Protein AF-A0A498H3L9-F1 (afdb_monomer)

pLDDT: mean 81.14, std 17.48, range [42.59, 98.0]

Structure (mmCIF, N/CA/C/O backbone):
data_AF-A0A498H3L9-F1
#
_entry.id   AF-A0A498H3L9-F1
#
loop_
_atom_site.group_PDB
_atom_site.id
_atom_site.type_symbol
_atom_site.label_atom_id
_atom_site.label_alt_id
_atom_site.label_comp_id
_atom_site.label_asym_id
_atom_site.label_entity_id
_atom_site.label_seq_id
_atom_site.pdbx_PDB_ins_code
_atom_site.Cartn_x
_atom_site.Cartn_y
_atom_site.Cartn_z
_atom_site.occupancy
_atom_site.B_iso_or_equiv
_atom_site.auth_seq_id
_atom_site.auth_comp_id
_atom_site.auth_asym_id
_atom_site.auth_atom_id
_atom_site.pdbx_PDB_model_num
ATOM 1 N N . MET A 1 1 ? -7.334 -0.992 27.561 1.00 59.88 1 MET A N 1
ATOM 2 C CA . MET A 1 1 ? -6.006 -1.412 27.054 1.00 59.88 1 MET A CA 1
ATOM 3 C C . MET A 1 1 ? -6.091 -2.303 25.811 1.00 59.88 1 MET A C 1
ATOM 5 O O . MET A 1 1 ? -5.546 -1.913 24.792 1.00 59.88 1 MET A O 1
ATOM 9 N N . ARG A 1 2 ? -6.851 -3.412 25.810 1.00 79.75 2 ARG A N 1
ATOM 10 C CA . ARG A 1 2 ? -6.943 -4.348 24.660 1.00 79.75 2 ARG A CA 1
ATOM 11 C C . ARG A 1 2 ? -7.312 -3.719 23.302 1.00 79.75 2 ARG A C 1
ATOM 13 O O . ARG A 1 2 ? -6.757 -4.113 22.289 1.00 79.75 2 ARG A O 1
ATOM 20 N N . LYS A 1 3 ? -8.207 -2.722 23.272 1.00 80.12 3 LYS A N 1
ATOM 21 C CA . LYS A 1 3 ? -8.586 -2.024 22.024 1.00 80.12 3 LYS A CA 1
ATOM 22 C C . LYS A 1 3 ? -7.438 -1.205 21.423 1.00 80.12 3 LYS A C 1
ATOM 24 O O . LYS A 1 3 ? -7.247 -1.242 20.220 1.00 80.12 3 LYS A O 1
ATOM 29 N N . ALA A 1 4 ? -6.662 -0.516 22.260 1.00 84.69 4 ALA A N 1
ATOM 30 C CA . ALA A 1 4 ? -5.510 0.260 21.801 1.00 84.69 4 ALA A CA 1
ATOM 31 C C . ALA A 1 4 ? -4.421 -0.650 21.214 1.00 84.69 4 ALA A C 1
ATOM 33 O O . ALA A 1 4 ? -3.836 -0.315 20.196 1.00 84.69 4 ALA A O 1
ATOM 34 N N . VAL A 1 5 ? -4.220 -1.832 21.809 1.00 88.69 5 VAL A N 1
ATOM 35 C CA . VAL A 1 5 ? -3.287 -2.846 21.291 1.00 88.69 5 VAL A CA 1
ATOM 36 C C . VAL A 1 5 ? -3.745 -3.395 19.935 1.00 88.69 5 VAL A C 1
ATOM 38 O O . VAL A 1 5 ? -2.930 -3.502 19.029 1.00 88.69 5 VAL A O 1
ATOM 41 N N . ILE A 1 6 ? -5.040 -3.698 19.766 1.00 88.44 6 ILE A N 1
ATOM 42 C CA . ILE A 1 6 ? -5.588 -4.155 18.474 1.00 88.44 6 ILE A CA 1
ATOM 43 C C . ILE A 1 6 ? -5.394 -3.084 17.396 1.00 88.44 6 ILE A C 1
ATOM 45 O O . ILE A 1 6 ? -4.939 -3.407 16.305 1.00 88.44 6 ILE A O 1
ATOM 49 N N . ASN A 1 7 ? -5.694 -1.822 17.710 1.00 90.50 7 ASN A N 1
ATOM 50 C CA . ASN A 1 7 ? -5.510 -0.722 16.766 1.00 90.50 7 ASN A CA 1
ATOM 51 C C . ASN A 1 7 ? -4.033 -0.569 16.377 1.00 90.50 7 ASN A C 1
ATOM 53 O O . ASN A 1 7 ? -3.719 -0.573 15.194 1.00 90.50 7 ASN A O 1
ATOM 57 N N . ALA A 1 8 ? -3.125 -0.550 17.359 1.00 89.88 8 ALA A N 1
ATOM 58 C CA . ALA A 1 8 ? -1.688 -0.461 17.103 1.00 89.88 8 ALA A CA 1
ATOM 59 C C . ALA A 1 8 ? -1.170 -1.622 16.236 1.00 89.88 8 ALA A C 1
ATOM 61 O O . ALA A 1 8 ? -0.295 -1.426 15.400 1.00 89.88 8 ALA A O 1
ATOM 62 N N . PHE A 1 9 ? -1.722 -2.825 16.408 1.00 94.31 9 PHE A N 1
ATOM 63 C CA . PHE A 1 9 ? -1.361 -3.986 15.599 1.00 94.31 9 PHE A CA 1
ATOM 64 C C . PHE A 1 9 ? -1.858 -3.870 14.153 1.00 94.31 9 PHE A C 1
ATOM 66 O O . PHE A 1 9 ? -1.096 -4.131 13.225 1.00 94.31 9 PHE A O 1
ATOM 73 N N . VAL A 1 10 ? -3.109 -3.440 13.950 1.00 93.44 10 VAL A N 1
ATOM 74 C CA . VAL A 1 10 ? -3.658 -3.185 12.606 1.00 93.44 10 VAL A CA 1
ATOM 75 C C . VAL A 1 10 ? -2.836 -2.113 11.890 1.00 93.44 10 VAL A C 1
ATOM 77 O O . VAL A 1 10 ? -2.468 -2.312 10.735 1.00 93.44 10 VAL A O 1
ATOM 80 N N . ASP A 1 11 ? -2.481 -1.034 12.587 1.00 94.19 11 ASP A N 1
ATOM 81 C CA . ASP A 1 11 ? -1.687 0.066 12.033 1.00 94.19 11 ASP A CA 1
ATOM 82 C C . ASP A 1 11 ? -0.263 -0.381 11.684 1.00 94.19 11 ASP A C 1
ATOM 84 O O . ASP A 1 11 ? 0.252 -0.042 10.619 1.00 94.19 11 ASP A O 1
ATOM 88 N N . ALA A 1 12 ? 0.361 -1.200 12.536 1.00 95.38 12 ALA A N 1
ATOM 89 C CA . ALA A 1 12 ? 1.684 -1.757 12.273 1.00 95.38 12 ALA A CA 1
ATOM 90 C C . ALA A 1 12 ? 1.688 -2.663 11.032 1.00 95.38 12 ALA A C 1
ATOM 92 O O . ALA A 1 12 ? 2.564 -2.528 10.178 1.00 95.38 12 ALA A O 1
ATOM 93 N N . ILE A 1 13 ? 0.701 -3.556 10.890 1.00 96.06 13 ILE A N 1
ATOM 94 C CA . ILE A 1 13 ? 0.598 -4.413 9.698 1.00 96.06 13 ILE A CA 1
ATOM 95 C C . ILE A 1 13 ? 0.295 -3.568 8.457 1.00 96.06 13 ILE A C 1
ATOM 97 O O . ILE A 1 13 ? 0.896 -3.792 7.406 1.00 96.06 13 ILE A O 1
ATOM 101 N N . ALA A 1 14 ? -0.596 -2.580 8.568 1.00 95.69 14 ALA A N 1
ATOM 102 C CA . ALA A 1 14 ? -0.897 -1.671 7.469 1.00 95.69 14 ALA A CA 1
ATOM 103 C C . ALA A 1 14 ? 0.371 -0.943 6.995 1.00 95.69 14 ALA A C 1
ATOM 105 O O . ALA A 1 14 ? 0.633 -0.900 5.796 1.00 95.69 14 ALA A O 1
ATOM 106 N N . LEU A 1 15 ? 1.207 -0.460 7.918 1.00 95.25 15 LEU A N 1
ATOM 107 C CA . LEU A 1 15 ? 2.484 0.169 7.586 1.00 95.25 15 LEU A CA 1
ATOM 108 C C . LEU A 1 15 ? 3.448 -0.801 6.886 1.00 95.25 15 LEU A C 1
ATOM 110 O O . LEU A 1 15 ? 4.086 -0.432 5.901 1.00 95.25 15 LEU A O 1
ATOM 114 N N . ILE A 1 16 ? 3.525 -2.050 7.352 1.00 97.06 16 ILE A N 1
ATOM 115 C CA . ILE A 1 16 ? 4.372 -3.080 6.738 1.00 97.06 16 ILE A CA 1
ATOM 116 C C . ILE A 1 16 ? 3.924 -3.395 5.308 1.00 97.06 16 ILE A C 1
ATOM 118 O O . ILE A 1 16 ? 4.783 -3.569 4.453 1.00 97.06 16 ILE A O 1
ATOM 122 N N . LEU A 1 17 ? 2.618 -3.453 5.025 1.00 96.69 17 LEU A N 1
ATOM 123 C CA . LEU A 1 17 ? 2.102 -3.693 3.668 1.00 96.69 17 LEU A CA 1
ATOM 124 C C . LEU A 1 17 ? 2.184 -2.457 2.767 1.00 96.69 17 LEU A C 1
ATOM 126 O O . LEU A 1 17 ? 2.338 -2.587 1.551 1.00 96.69 17 LEU A O 1
ATOM 130 N N . PHE A 1 18 ? 2.123 -1.265 3.356 1.00 97.06 18 PHE A N 1
ATOM 131 C CA . PHE A 1 18 ? 2.268 -0.008 2.635 1.00 97.06 18 PHE A CA 1
ATOM 132 C C . PHE A 1 18 ? 3.655 0.137 2.004 1.00 97.06 18 PHE A C 1
ATOM 134 O O . PHE A 1 18 ? 3.753 0.541 0.851 1.00 97.06 18 PHE A O 1
ATOM 141 N N . ILE A 1 19 ? 4.724 -0.227 2.718 1.00 97.69 19 ILE A N 1
ATOM 142 C CA . ILE A 1 19 ? 6.106 -0.092 2.226 1.00 97.69 19 ILE A CA 1
ATOM 143 C C . ILE A 1 19 ? 6.341 -0.817 0.882 1.00 97.69 19 ILE A C 1
ATOM 145 O O . ILE A 1 19 ? 6.739 -0.153 -0.076 1.00 97.69 19 ILE A O 1
ATOM 149 N N . PRO A 1 20 ? 6.102 -2.137 0.743 1.00 96.19 20 PRO A N 1
ATOM 150 C CA . PRO A 1 20 ? 6.314 -2.835 -0.519 1.00 96.19 20 PRO A CA 1
ATOM 151 C C . PRO A 1 20 ? 5.328 -2.378 -1.598 1.00 96.19 20 PRO A C 1
ATOM 153 O O . PRO A 1 20 ? 5.729 -2.284 -2.756 1.00 96.19 20 PRO A O 1
ATOM 156 N N . SER A 1 21 ? 4.083 -2.032 -1.242 1.00 97.44 21 SER A N 1
ATOM 157 C CA . SER A 1 21 ? 3.106 -1.443 -2.172 1.00 97.44 21 SER A CA 1
ATOM 158 C C . SER A 1 21 ? 3.625 -0.125 -2.761 1.00 97.44 21 SER A C 1
ATOM 160 O O . SER A 1 21 ? 3.658 0.036 -3.982 1.00 97.44 21 SER A O 1
ATOM 162 N N . LEU A 1 22 ? 4.124 0.779 -1.914 1.00 97.25 22 LEU A N 1
ATOM 163 C CA . LEU A 1 22 ? 4.680 2.066 -2.320 1.00 97.25 22 LEU A CA 1
ATOM 164 C C . LEU A 1 22 ? 5.921 1.882 -3.195 1.00 97.25 22 LEU A C 1
ATOM 166 O O . LEU A 1 22 ? 5.994 2.461 -4.275 1.00 97.25 22 LEU A O 1
ATOM 170 N N . ILE A 1 23 ? 6.880 1.064 -2.752 1.00 96.25 23 ILE A N 1
ATOM 171 C CA . ILE A 1 23 ? 8.133 0.840 -3.485 1.00 96.25 23 ILE A CA 1
ATOM 172 C C . ILE A 1 23 ? 7.839 0.247 -4.861 1.00 96.25 23 ILE A C 1
ATOM 174 O O . ILE A 1 23 ? 8.286 0.789 -5.867 1.00 96.25 23 ILE A O 1
ATOM 178 N N . SER A 1 24 ? 7.057 -0.832 -4.923 1.00 94.88 24 SER A N 1
ATOM 179 C CA . SER A 1 24 ? 6.705 -1.475 -6.193 1.00 94.88 24 SER A CA 1
ATOM 180 C C . SER A 1 24 ? 5.900 -0.551 -7.112 1.00 94.88 24 SER A C 1
ATOM 182 O O . SER A 1 24 ? 6.145 -0.535 -8.314 1.00 94.88 24 SER A O 1
ATOM 184 N N . GLY A 1 25 ? 5.010 0.283 -6.565 1.00 93.25 25 GLY A N 1
ATOM 185 C CA . GLY A 1 25 ? 4.263 1.282 -7.331 1.00 93.25 25 GLY A CA 1
ATOM 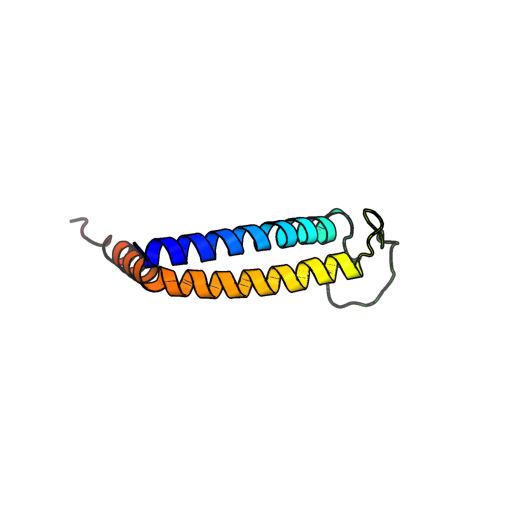186 C C . GLY A 1 25 ? 5.171 2.358 -7.928 1.00 93.25 25 GLY A C 1
ATOM 187 O O . GLY A 1 25 ? 5.070 2.660 -9.116 1.00 93.25 25 GLY A O 1
ATOM 188 N N . VAL A 1 26 ? 6.109 2.889 -7.136 1.00 93.44 26 VAL A N 1
ATOM 189 C CA . VAL A 1 26 ? 7.115 3.856 -7.608 1.00 93.44 26 VAL A CA 1
ATOM 190 C C . VAL A 1 26 ? 8.015 3.226 -8.669 1.00 93.44 26 VAL A C 1
ATOM 192 O O . VAL A 1 26 ? 8.259 3.847 -9.699 1.00 93.44 26 VAL A O 1
ATOM 195 N N . VAL A 1 27 ? 8.460 1.984 -8.467 1.00 91.69 27 VAL A N 1
ATOM 196 C CA . VAL A 1 27 ? 9.264 1.240 -9.447 1.00 91.69 27 VAL A CA 1
ATOM 197 C C . VAL A 1 27 ? 8.495 1.069 -10.760 1.00 91.69 27 VAL A C 1
ATOM 199 O O . VAL A 1 27 ? 9.017 1.414 -11.815 1.00 91.69 27 VAL A O 1
ATOM 202 N N . LEU A 1 28 ? 7.239 0.623 -10.722 1.00 90.31 28 LEU A N 1
ATOM 203 C CA . LEU A 1 28 ? 6.407 0.455 -11.921 1.00 90.31 28 LEU A CA 1
ATOM 204 C C . LEU A 1 28 ? 6.054 1.775 -12.613 1.00 90.31 28 LEU A C 1
ATOM 206 O O . LEU A 1 28 ? 5.794 1.773 -13.813 1.00 90.31 28 LEU A O 1
ATOM 210 N N . TYR A 1 29 ? 5.999 2.884 -11.877 1.00 89.56 29 TYR A N 1
ATOM 211 C CA . TYR A 1 29 ? 5.661 4.190 -12.437 1.00 89.56 29 TYR A CA 1
ATOM 212 C C . TYR A 1 29 ? 6.879 4.914 -13.023 1.00 89.56 29 TYR A C 1
ATOM 214 O O . TYR A 1 29 ? 6.797 5.469 -14.114 1.00 89.56 29 TYR A O 1
ATOM 222 N N . VAL A 1 30 ? 8.006 4.908 -12.306 1.00 88.00 30 VAL A N 1
ATOM 223 C CA . VAL A 1 30 ? 9.207 5.682 -12.657 1.00 88.00 30 VAL A CA 1
ATOM 224 C C . VAL A 1 30 ? 10.212 4.848 -13.446 1.00 88.00 30 VAL A C 1
ATOM 226 O O . VAL A 1 30 ? 10.796 5.345 -14.404 1.00 88.00 30 VAL A O 1
ATOM 229 N N . VAL A 1 31 ? 10.435 3.594 -13.041 1.00 87.00 31 VAL A N 1
ATOM 230 C CA . VAL A 1 31 ? 11.541 2.763 -13.546 1.00 87.00 31 VAL A CA 1
ATOM 231 C C . VAL A 1 31 ? 11.087 1.811 -14.654 1.00 87.00 31 VAL A C 1
ATOM 233 O O . VAL A 1 31 ? 11.778 1.677 -15.659 1.00 87.00 31 VAL A O 1
ATOM 236 N N . LEU A 1 32 ? 9.914 1.185 -14.503 1.00 86.06 32 LEU A N 1
ATOM 237 C CA . LEU 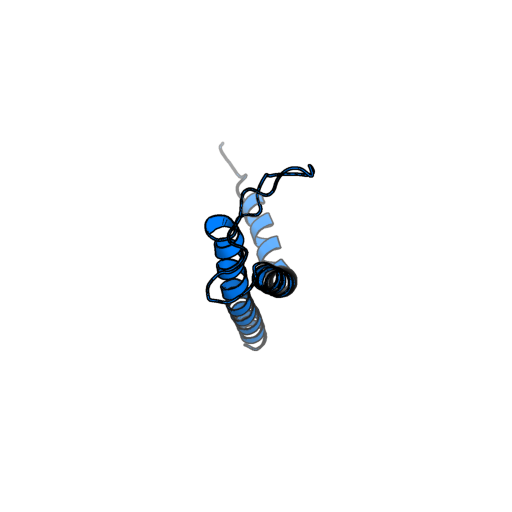A 1 32 ? 9.305 0.286 -15.495 1.00 86.06 32 LEU A CA 1
ATOM 238 C C . LEU A 1 32 ? 7.918 0.789 -15.946 1.00 86.06 32 LEU A C 1
ATOM 240 O O . LEU A 1 32 ? 6.935 0.033 -15.851 1.00 86.06 32 LEU A O 1
ATOM 244 N N . PRO A 1 33 ? 7.798 2.044 -16.430 1.00 79.81 33 PRO A N 1
ATOM 245 C CA . PRO A 1 33 ? 6.530 2.552 -16.937 1.00 79.81 33 PRO A CA 1
ATOM 246 C C . PRO A 1 33 ? 6.043 1.646 -18.070 1.00 79.81 33 PRO A C 1
ATOM 248 O O . PRO A 1 33 ? 6.801 1.307 -18.975 1.00 79.81 33 PRO A O 1
ATOM 251 N N . SER A 1 34 ? 4.775 1.228 -18.042 1.00 72.38 34 SER A N 1
ATOM 252 C CA . SER A 1 34 ? 4.194 0.624 -19.246 1.00 72.38 34 SER A CA 1
ATOM 253 C C . SER A 1 34 ? 4.055 1.711 -20.300 1.00 72.38 34 SER A C 1
ATOM 255 O O . SER A 1 34 ? 3.398 2.720 -20.039 1.00 72.38 34 SER A O 1
ATOM 257 N N . GLY A 1 35 ? 4.649 1.501 -21.474 1.00 58.88 35 GLY A N 1
ATOM 258 C CA . GLY A 1 35 ? 4.496 2.395 -22.615 1.00 58.88 35 GLY A CA 1
ATOM 259 C C . GLY A 1 35 ? 3.028 2.712 -22.923 1.00 58.88 35 GLY A C 1
ATOM 260 O O . GLY A 1 35 ? 2.223 1.805 -23.118 1.00 58.88 35 GLY A O 1
ATOM 261 N N . GLY A 1 36 ? 2.722 4.014 -22.974 1.00 48.22 36 GLY A N 1
ATOM 262 C CA . GLY A 1 36 ? 1.503 4.597 -23.541 1.00 48.22 36 GLY A CA 1
ATOM 263 C C . GLY A 1 36 ? 0.253 4.477 -22.670 1.00 48.22 36 GLY A C 1
ATOM 264 O O . GLY A 1 36 ? -0.372 3.426 -22.593 1.00 48.22 36 GLY A O 1
ATOM 265 N N . GLY A 1 37 ? -0.158 5.582 -22.045 1.00 46.09 37 GLY A N 1
ATOM 266 C CA . GLY A 1 37 ? -1.411 5.654 -21.299 1.00 46.09 37 GLY A CA 1
ATOM 267 C C . GLY A 1 37 ? -2.627 5.194 -22.112 1.00 46.09 37 GLY A C 1
ATOM 268 O O . GLY A 1 37 ? -2.842 5.650 -23.228 1.00 46.09 37 GLY A O 1
ATOM 269 N N . GLY A 1 38 ? -3.451 4.343 -21.498 1.00 42.59 38 GLY A N 1
ATOM 270 C CA . GLY A 1 38 ? -4.834 4.094 -21.901 1.00 42.59 38 GLY A CA 1
ATOM 271 C C . GLY A 1 38 ? -5.025 3.214 -23.139 1.00 42.59 38 GLY A C 1
ATOM 272 O O . GLY A 1 38 ? -4.648 3.574 -24.240 1.00 42.59 38 GLY A O 1
ATOM 273 N N . PHE A 1 39 ? -5.730 2.094 -22.960 1.00 44.56 39 PHE A N 1
ATOM 274 C CA . PHE A 1 39 ? -6.720 1.548 -23.907 1.00 44.56 39 PHE A CA 1
ATOM 275 C C . PHE A 1 39 ? -6.408 1.455 -25.419 1.00 44.56 39 PHE A C 1
ATOM 277 O O . PHE A 1 39 ? -7.341 1.293 -26.206 1.00 44.56 39 PHE A O 1
ATOM 284 N N . ARG 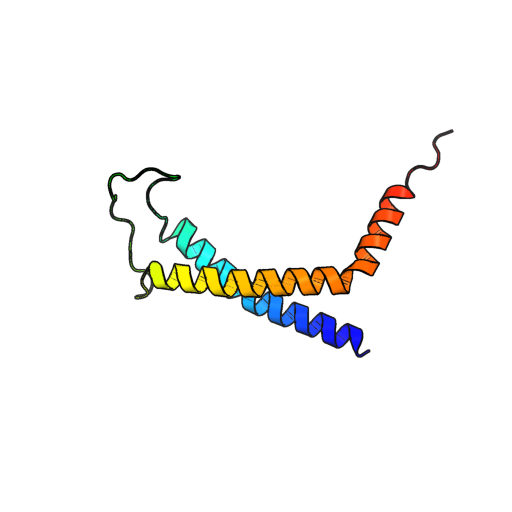A 1 40 ? -5.157 1.504 -25.882 1.00 46.41 40 ARG A N 1
ATOM 285 C CA . ARG A 1 40 ? -4.837 1.358 -27.307 1.00 46.41 40 ARG A CA 1
ATOM 286 C C . ARG A 1 40 ? -3.581 0.527 -27.501 1.00 46.41 40 ARG A C 1
ATOM 288 O O . ARG A 1 40 ? -2.485 0.932 -27.137 1.00 46.41 40 ARG A O 1
ATOM 295 N N . GLY A 1 41 ? -3.776 -0.652 -28.090 1.00 57.25 41 GLY A N 1
ATOM 296 C CA . GLY A 1 41 ? -2.690 -1.456 -28.627 1.00 57.25 41 GLY A CA 1
ATOM 297 C C . GLY A 1 41 ? -1.918 -0.659 -29.674 1.00 57.25 41 GLY A C 1
ATOM 298 O O . GLY A 1 41 ? -2.517 -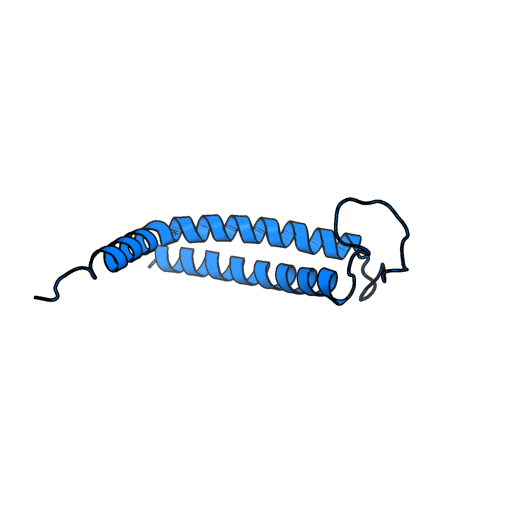0.012 -30.531 1.00 57.25 41 GLY A O 1
ATOM 299 N N . GLY A 1 42 ? -0.592 -0.694 -29.591 1.00 46.91 42 GLY A N 1
ATOM 300 C CA . GLY A 1 42 ? 0.255 -0.088 -30.607 1.00 46.91 42 GLY A CA 1
ATOM 301 C C . GLY A 1 42 ? 1.630 0.304 -30.095 1.00 46.91 42 GLY A C 1
ATOM 302 O O . GLY A 1 42 ? 1.811 1.395 -29.572 1.00 46.91 42 GLY A O 1
ATOM 303 N N . THR A 1 43 ? 2.602 -0.551 -30.408 1.00 45.06 43 THR A N 1
ATOM 304 C CA . THR A 1 43 ? 4.039 -0.248 -30.514 1.00 45.06 43 THR A CA 1
ATOM 305 C C . THR A 1 43 ? 4.786 -0.071 -29.190 1.00 45.06 43 THR A C 1
ATOM 307 O O . THR A 1 43 ? 4.916 1.015 -28.632 1.00 45.06 43 THR A O 1
ATOM 310 N N . SER A 1 44 ? 5.336 -1.193 -28.722 1.00 45.50 44 SER A N 1
ATOM 311 C CA . SER A 1 44 ? 6.310 -1.294 -27.640 1.00 45.50 44 SER A CA 1
ATOM 312 C C . SER A 1 44 ? 7.577 -0.498 -27.971 1.00 45.50 44 SER A C 1
ATOM 314 O O . SER A 1 44 ? 8.497 -1.005 -28.614 1.00 45.50 44 SER A O 1
ATOM 316 N N . VAL A 1 45 ? 7.656 0.746 -27.505 1.00 46.62 45 VAL A N 1
ATOM 317 C CA . VAL A 1 45 ? 8.963 1.345 -27.225 1.00 46.62 45 VAL A CA 1
ATOM 318 C C . VAL A 1 45 ? 9.513 0.561 -26.042 1.00 46.62 45 VAL A C 1
ATOM 320 O O . VAL A 1 45 ? 8.859 0.522 -25.000 1.00 46.62 45 VAL A O 1
ATOM 323 N N . ALA A 1 46 ? 10.635 -0.128 -26.264 1.00 52.16 46 ALA A N 1
ATOM 324 C CA . ALA A 1 46 ? 11.311 -1.032 -25.338 1.00 52.16 46 ALA A CA 1
ATOM 325 C C . ALA A 1 46 ? 11.349 -0.451 -23.916 1.00 52.16 46 ALA A C 1
ATOM 327 O O . ALA A 1 46 ? 12.238 0.315 -23.550 1.00 52.16 46 ALA A O 1
ATOM 328 N N . SER A 1 47 ? 10.323 -0.777 -23.136 1.00 56.72 47 SER A N 1
ATOM 329 C CA . SER A 1 47 ? 10.264 -0.471 -2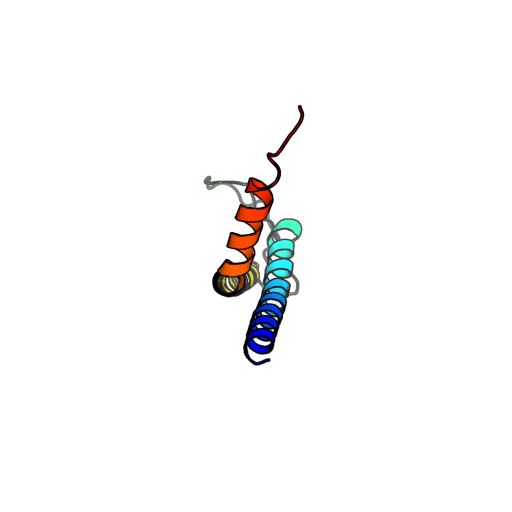1.718 1.00 56.72 47 SER A CA 1
ATOM 330 C C . SER A 1 47 ? 11.156 -1.517 -21.068 1.00 56.72 47 SER A C 1
ATOM 332 O O . SER A 1 47 ? 11.086 -2.684 -21.446 1.00 56.72 47 SER A O 1
ATOM 334 N N . ALA A 1 48 ? 12.049 -1.118 -20.166 1.00 62.31 48 ALA A N 1
ATOM 335 C CA . ALA A 1 48 ? 12.850 -2.080 -19.423 1.00 62.31 48 ALA A CA 1
ATOM 336 C C . ALA A 1 48 ? 11.904 -3.088 -18.749 1.00 62.31 48 ALA A C 1
ATOM 338 O O . ALA A 1 48 ? 11.160 -2.728 -17.841 1.00 62.31 48 ALA A O 1
ATOM 339 N N . ASP A 1 49 ? 11.904 -4.332 -19.229 1.00 77.12 49 ASP A N 1
ATOM 340 C CA . ASP A 1 49 ? 11.039 -5.400 -18.714 1.00 77.12 49 ASP A CA 1
ATOM 341 C C . ASP A 1 49 ? 11.613 -6.049 -17.449 1.00 77.12 49 ASP A C 1
ATOM 343 O O . ASP A 1 49 ? 10.952 -6.873 -16.819 1.00 77.12 49 ASP A O 1
ATOM 347 N N . ILE A 1 50 ? 12.836 -5.677 -17.058 1.00 85.31 50 ILE A N 1
ATOM 348 C CA . ILE A 1 50 ? 13.551 -6.232 -15.911 1.00 85.31 50 ILE A CA 1
ATOM 349 C C . ILE A 1 50 ? 14.190 -5.093 -15.114 1.00 85.31 50 ILE A C 1
ATOM 351 O O . ILE A 1 50 ? 14.870 -4.232 -15.671 1.00 85.31 50 ILE A O 1
ATOM 355 N N . PHE A 1 51 ? 14.021 -5.125 -13.794 1.00 86.69 51 PHE A N 1
ATOM 356 C CA . PHE A 1 51 ? 14.694 -4.233 -12.853 1.00 86.69 51 PHE A CA 1
ATOM 357 C C . PHE A 1 51 ? 15.119 -5.009 -11.611 1.00 86.69 51 PHE A C 1
ATOM 359 O O . PHE A 1 51 ? 14.330 -5.771 -11.054 1.00 86.69 51 PHE A O 1
ATOM 366 N N . LEU A 1 52 ? 16.378 -4.832 -11.194 1.00 88.38 52 LEU A N 1
ATOM 367 C CA . LEU A 1 52 ? 17.022 -5.617 -10.127 1.00 88.38 52 LEU A CA 1
ATOM 368 C C . LEU A 1 52 ? 16.967 -7.140 -10.364 1.00 88.38 52 LEU A C 1
ATOM 370 O O . LEU A 1 52 ? 16.877 -7.917 -9.420 1.00 88.38 52 LEU A O 1
ATOM 374 N N . GLY A 1 53 ? 17.001 -7.571 -11.630 1.00 88.75 53 GLY A N 1
ATOM 375 C CA . GLY A 1 53 ? 16.877 -8.985 -12.003 1.00 88.75 53 GLY A CA 1
ATOM 376 C C . GLY A 1 53 ? 15.460 -9.556 -11.873 1.00 88.75 53 GLY A C 1
ATOM 377 O O . GLY A 1 53 ? 15.271 -10.744 -12.105 1.00 88.75 53 GLY A O 1
ATOM 378 N N . ILE A 1 54 ? 14.472 -8.725 -11.531 1.00 89.56 54 ILE A N 1
ATOM 379 C CA . ILE A 1 54 ? 13.067 -9.107 -11.366 1.00 89.56 54 ILE A CA 1
ATOM 380 C C . ILE A 1 54 ? 12.263 -8.573 -12.552 1.00 89.56 54 ILE A C 1
ATOM 382 O O . ILE A 1 54 ? 12.427 -7.414 -12.950 1.00 89.56 54 ILE A O 1
ATOM 386 N N . ALA A 1 55 ? 11.390 -9.410 -13.114 1.00 91.00 55 ALA A N 1
ATOM 387 C CA . ALA A 1 55 ? 10.559 -9.030 -14.246 1.00 91.00 55 ALA A CA 1
ATOM 388 C C . ALA A 1 55 ? 9.490 -8.005 -13.842 1.00 91.00 55 ALA A C 1
ATOM 390 O O . ALA A 1 55 ? 8.996 -7.978 -12.713 1.00 91.00 55 ALA A O 1
ATOM 391 N N . ARG A 1 56 ? 9.070 -7.170 -14.794 1.00 88.00 56 ARG A N 1
ATOM 392 C CA . ARG A 1 56 ? 7.994 -6.192 -14.600 1.00 88.00 56 ARG A CA 1
ATOM 393 C C . ARG A 1 56 ? 6.692 -6.843 -14.130 1.00 88.00 56 ARG A C 1
ATOM 395 O O . ARG A 1 56 ? 5.965 -6.236 -13.345 1.00 88.00 56 ARG A O 1
ATOM 402 N N . SER A 1 57 ? 6.392 -8.049 -14.617 1.00 90.50 57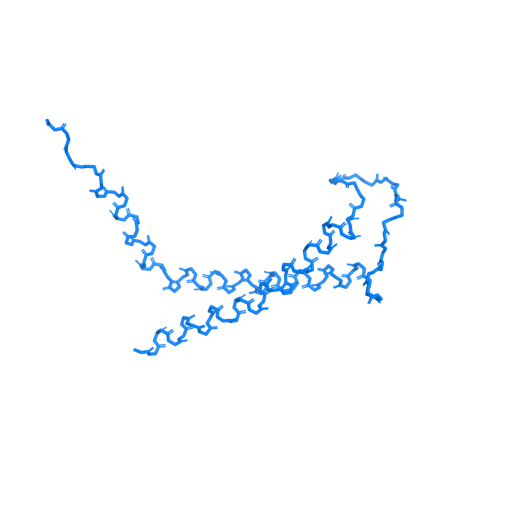 SER A N 1
ATOM 403 C CA . SER A 1 57 ? 5.244 -8.851 -14.172 1.00 90.50 57 SER A CA 1
ATOM 404 C C . SER A 1 57 ? 5.283 -9.093 -12.671 1.00 90.50 57 SER A C 1
ATOM 406 O O . SER A 1 57 ? 4.297 -8.847 -11.989 1.00 90.50 57 SER A O 1
ATOM 408 N N . ASP A 1 58 ? 6.444 -9.465 -12.148 1.00 93.44 58 ASP A N 1
ATOM 409 C CA . ASP A 1 58 ? 6.604 -9.843 -10.748 1.00 93.44 58 ASP A CA 1
ATOM 410 C C . ASP A 1 58 ? 6.524 -8.604 -9.849 1.00 93.44 58 ASP A C 1
ATOM 412 O O . ASP A 1 58 ? 5.883 -8.628 -8.799 1.00 93.44 58 ASP A O 1
ATOM 416 N N . TRP A 1 59 ? 7.083 -7.472 -10.299 1.00 93.75 59 TRP A N 1
ATOM 417 C CA . TRP A 1 59 ? 6.870 -6.170 -9.658 1.00 93.75 59 TRP A CA 1
ATOM 418 C C . TRP A 1 59 ? 5.387 -5.787 -9.619 1.00 93.75 59 TRP A C 1
ATOM 420 O O . TRP A 1 59 ? 4.908 -5.260 -8.612 1.00 93.75 59 TRP A O 1
ATOM 430 N N . LYS A 1 60 ? 4.649 -6.056 -10.703 1.00 93.50 60 LYS A N 1
ATOM 431 C CA . LYS A 1 60 ? 3.209 -5.790 -10.808 1.00 93.50 60 LYS A CA 1
ATOM 432 C C . LYS A 1 60 ? 2.393 -6.676 -9.879 1.00 93.50 60 LYS A C 1
ATOM 434 O O . LYS A 1 60 ? 1.479 -6.172 -9.225 1.00 93.50 60 LYS A O 1
ATOM 439 N N . ASP A 1 61 ? 2.727 -7.953 -9.790 1.00 95.75 61 ASP A N 1
ATOM 440 C CA . ASP A 1 61 ? 2.070 -8.895 -8.892 1.00 95.75 61 ASP A CA 1
ATOM 441 C C . ASP A 1 61 ? 2.341 -8.517 -7.435 1.00 95.75 61 ASP A C 1
ATOM 443 O O . ASP A 1 61 ? 1.398 -8.376 -6.652 1.00 95.75 61 ASP A O 1
ATOM 447 N N . LEU A 1 62 ? 3.601 -8.220 -7.092 1.00 96.00 62 LEU A N 1
ATOM 448 C CA . LEU A 1 62 ? 3.984 -7.714 -5.773 1.00 96.00 62 LEU A CA 1
ATOM 449 C C . LEU A 1 62 ? 3.177 -6.465 -5.408 1.00 96.00 62 LEU A C 1
ATOM 451 O O . LEU A 1 62 ? 2.585 -6.413 -4.327 1.00 96.00 62 LEU A O 1
ATOM 455 N N . HIS A 1 63 ? 3.106 -5.483 -6.311 1.00 96.69 63 HIS A N 1
ATOM 456 C CA . HIS A 1 63 ? 2.321 -4.271 -6.098 1.00 96.69 63 HIS A CA 1
ATOM 457 C C . HIS A 1 63 ? 0.840 -4.583 -5.894 1.00 96.69 63 HIS A C 1
ATOM 459 O O . HIS A 1 63 ? 0.227 -4.076 -4.958 1.00 96.69 63 HIS A O 1
ATOM 465 N N . THR A 1 64 ? 0.261 -5.436 -6.735 1.00 96.81 64 THR A N 1
ATOM 466 C CA . THR A 1 64 ? -1.174 -5.736 -6.716 1.00 96.81 64 THR A CA 1
ATOM 467 C C . THR A 1 64 ? -1.573 -6.442 -5.425 1.00 96.81 64 THR A C 1
ATOM 469 O O . THR A 1 64 ? -2.479 -5.982 -4.730 1.00 96.81 64 THR A O 1
ATOM 472 N N . TYR A 1 65 ? -0.877 -7.517 -5.050 1.00 98.00 65 TYR A N 1
ATOM 473 C CA . TYR A 1 65 ? -1.227 -8.290 -3.858 1.00 98.00 65 TYR A CA 1
ATOM 474 C C . TYR A 1 65 ? -0.989 -7.507 -2.565 1.00 98.00 65 TYR A C 1
ATOM 476 O O . TYR A 1 65 ? -1.851 -7.511 -1.682 1.00 98.00 65 TYR A O 1
ATOM 484 N N . THR A 1 66 ? 0.133 -6.785 -2.457 1.00 97.06 66 THR A N 1
ATOM 485 C CA . THR A 1 66 ? 0.413 -5.966 -1.264 1.00 97.06 66 THR A CA 1
ATOM 486 C C . THR A 1 66 ? -0.558 -4.796 -1.142 1.00 97.06 66 THR A C 1
ATOM 488 O O . THR A 1 66 ? -1.052 -4.536 -0.046 1.00 97.06 66 THR A O 1
ATOM 491 N N . SER A 1 67 ? -0.921 -4.149 -2.255 1.00 97.44 67 SER A N 1
ATOM 492 C CA . SER A 1 67 ? -1.893 -3.048 -2.261 1.00 97.44 67 SER A CA 1
ATOM 493 C C . SER A 1 67 ? -3.309 -3.516 -1.935 1.00 97.44 67 SER A C 1
ATOM 495 O O . SER A 1 67 ? -4.013 -2.830 -1.200 1.00 97.44 67 SER A O 1
ATOM 497 N N . LEU A 1 68 ? -3.736 -4.687 -2.424 1.00 98.00 68 LEU A N 1
ATOM 498 C CA . LEU A 1 68 ? -5.045 -5.257 -2.084 1.00 98.00 68 LEU A CA 1
ATOM 499 C C . LEU A 1 68 ? -5.136 -5.610 -0.596 1.00 98.00 68 LEU A C 1
ATOM 501 O O . LEU A 1 68 ? -6.119 -5.263 0.062 1.00 98.00 68 LEU A O 1
ATOM 505 N N . ALA A 1 69 ? -4.101 -6.252 -0.050 1.00 97.31 69 ALA A N 1
ATOM 506 C CA . ALA A 1 69 ? -4.043 -6.571 1.372 1.00 97.31 69 ALA A CA 1
ATOM 507 C C . ALA A 1 69 ? -4.000 -5.296 2.237 1.00 97.31 69 ALA A C 1
ATOM 509 O O . ALA A 1 69 ? -4.727 -5.194 3.228 1.00 97.31 69 ALA A O 1
ATOM 510 N N . PHE A 1 70 ? -3.221 -4.288 1.829 1.00 97.69 70 PHE A N 1
ATOM 511 C CA . PHE A 1 70 ? -3.192 -2.978 2.479 1.00 97.69 70 PHE A CA 1
ATOM 512 C C . PHE A 1 70 ? -4.563 -2.288 2.440 1.00 97.69 70 PHE A C 1
ATOM 514 O O . PHE A 1 70 ? -5.047 -1.832 3.473 1.00 97.69 70 PHE A O 1
ATOM 521 N N . ALA A 1 71 ? -5.236 -2.267 1.286 1.00 97.50 71 ALA A N 1
ATOM 522 C CA . ALA A 1 71 ? -6.560 -1.665 1.136 1.00 97.50 71 ALA A CA 1
ATOM 523 C C . ALA A 1 71 ? -7.601 -2.327 2.052 1.00 97.50 71 ALA A C 1
ATOM 525 O O . ALA A 1 71 ? -8.368 -1.631 2.720 1.00 97.50 71 ALA A O 1
ATOM 526 N N . ALA A 1 72 ? -7.593 -3.661 2.149 1.00 97.38 72 ALA A N 1
ATOM 527 C CA . ALA A 1 72 ? -8.448 -4.390 3.082 1.00 97.38 72 ALA A CA 1
ATOM 528 C C . ALA A 1 72 ? -8.182 -3.990 4.546 1.00 97.38 72 ALA A C 1
ATOM 530 O O . ALA A 1 72 ? -9.128 -3.746 5.299 1.00 97.38 72 ALA A O 1
ATOM 531 N N . LEU A 1 73 ? -6.912 -3.852 4.950 1.00 95.81 73 LEU A N 1
ATOM 532 C CA . LEU A 1 73 ? -6.567 -3.385 6.297 1.00 95.81 73 LEU A CA 1
ATOM 533 C C . LEU A 1 73 ? -6.982 -1.940 6.550 1.00 95.81 73 LEU A C 1
ATOM 535 O O . LEU A 1 73 ? -7.460 -1.645 7.641 1.00 95.81 73 LEU A O 1
ATOM 539 N N . ILE A 1 74 ? -6.857 -1.051 5.563 1.00 96.12 74 ILE A N 1
ATOM 540 C CA . ILE A 1 74 ? -7.332 0.330 5.687 1.00 96.12 74 ILE A CA 1
ATOM 541 C C . ILE A 1 74 ? -8.848 0.365 5.894 1.00 96.12 74 ILE A C 1
ATOM 543 O O . ILE A 1 74 ? -9.323 1.115 6.744 1.00 96.12 74 ILE A O 1
ATOM 547 N N . ILE A 1 75 ? -9.621 -0.481 5.205 1.00 95.62 75 ILE A N 1
ATOM 548 C CA . ILE A 1 75 ? -11.066 -0.597 5.455 1.00 95.62 75 ILE A CA 1
ATOM 549 C C . ILE A 1 75 ? -11.324 -1.008 6.911 1.00 95.62 75 ILE A C 1
ATOM 551 O O . ILE A 1 75 ? -12.119 -0.368 7.601 1.00 95.62 75 ILE A O 1
ATOM 555 N N . VAL A 1 76 ? -10.626 -2.033 7.411 1.00 94.00 76 VAL A N 1
ATOM 556 C CA . VAL A 1 76 ? -10.745 -2.474 8.812 1.00 94.00 76 VAL A CA 1
ATOM 557 C C . VAL A 1 76 ? -10.359 -1.354 9.783 1.00 94.00 76 VAL A C 1
ATOM 559 O O . VAL A 1 76 ? -11.099 -1.088 10.731 1.00 94.00 76 VAL A O 1
ATOM 562 N N . HIS A 1 77 ? -9.251 -0.656 9.533 1.00 91.38 77 HIS A N 1
ATOM 563 C CA . HIS A 1 77 ? -8.803 0.493 10.317 1.00 91.38 77 HIS A CA 1
ATOM 564 C C . HIS A 1 77 ? -9.888 1.581 10.376 1.00 91.38 77 HIS A C 1
ATOM 566 O O . HIS A 1 77 ? -10.282 2.017 11.459 1.00 91.38 77 HIS A O 1
ATOM 572 N N . LEU A 1 78 ? -10.461 1.970 9.235 1.00 92.62 78 LEU A N 1
ATOM 573 C CA . LEU A 1 78 ? -11.523 2.978 9.179 1.00 92.62 78 LEU A CA 1
ATOM 574 C C . LEU A 1 78 ? -12.775 2.552 9.960 1.00 92.62 78 LEU A C 1
ATOM 576 O O . LEU A 1 78 ? -13.378 3.380 10.647 1.00 92.62 78 LEU A O 1
ATOM 580 N N . LEU A 1 79 ? -13.147 1.268 9.916 1.00 91.62 79 LEU A N 1
ATOM 581 C CA . LEU A 1 79 ? -14.256 0.730 10.712 1.00 91.62 79 LEU A CA 1
ATOM 582 C C . LEU A 1 79 ? -13.964 0.787 12.220 1.00 91.62 79 LEU A C 1
ATOM 584 O O . LEU A 1 79 ? -14.841 1.170 13.000 1.00 91.62 79 LEU A O 1
ATOM 588 N N . LEU A 1 80 ? -12.734 0.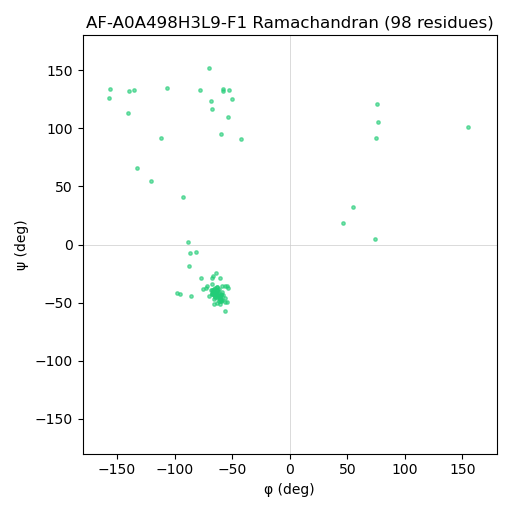481 12.645 1.00 90.56 80 LEU A N 1
ATOM 589 C CA . LEU A 1 80 ? -12.311 0.611 14.047 1.00 90.56 80 LEU A CA 1
ATOM 590 C C . LEU A 1 80 ? -12.351 2.073 14.522 1.00 90.56 80 LEU A C 1
ATOM 592 O O . LEU A 1 80 ? -12.757 2.354 15.655 1.00 90.56 80 LEU A O 1
ATOM 596 N N . HIS A 1 81 ? -12.000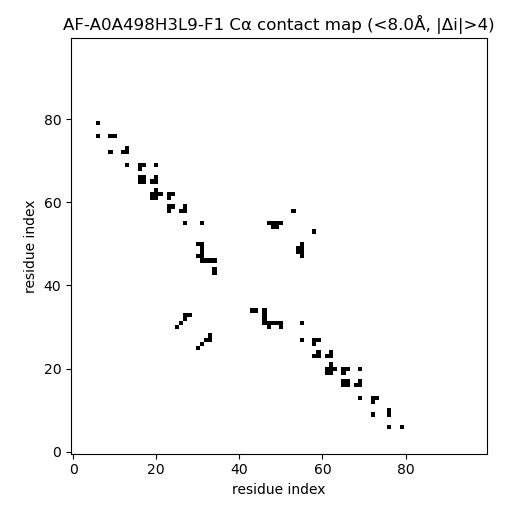 3.013 13.642 1.00 87.75 81 HIS A N 1
ATOM 597 C CA . HIS A 1 81 ? -11.999 4.452 13.914 1.00 87.75 81 HIS A CA 1
ATOM 598 C C . HIS A 1 81 ? -13.344 5.147 13.620 1.00 87.75 81 HIS A C 1
ATOM 600 O O . HIS A 1 81 ? -13.498 6.345 13.873 1.00 87.75 81 HIS A O 1
ATOM 606 N N . TRP A 1 82 ? -14.375 4.409 13.196 1.00 87.12 82 TRP A N 1
ATOM 607 C CA . TRP A 1 82 ? -15.676 4.954 12.783 1.00 87.12 82 TRP A CA 1
ATOM 608 C C . TRP A 1 82 ? -16.342 5.854 13.836 1.00 87.12 82 TRP A C 1
ATOM 610 O O . TRP A 1 82 ? -16.973 6.865 13.517 1.00 87.12 82 TRP A O 1
ATOM 620 N N . ARG A 1 83 ? -16.189 5.529 15.129 1.00 82.19 83 ARG A N 1
ATOM 621 C CA . ARG A 1 83 ? -16.739 6.351 16.223 1.00 82.19 83 ARG A CA 1
ATOM 622 C C . ARG A 1 83 ? -16.065 7.723 16.314 1.00 82.19 83 ARG A C 1
ATOM 624 O O . ARG A 1 83 ? -16.761 8.707 16.552 1.00 82.19 83 ARG A O 1
ATOM 631 N N . TYR A 1 84 ? -14.750 7.776 16.103 1.00 81.88 84 TYR A N 1
ATOM 632 C CA . TYR A 1 84 ? -13.981 9.020 16.042 1.00 81.88 84 TYR A CA 1
ATOM 633 C C . TYR A 1 84 ? -14.362 9.843 14.800 1.00 81.88 84 TYR A C 1
ATOM 635 O O . TYR A 1 84 ? -14.622 11.043 14.898 1.00 81.88 84 TYR A O 1
ATOM 643 N N . MET A 1 85 ? -14.534 9.187 13.651 1.00 82.25 85 MET A N 1
ATOM 644 C CA . MET A 1 85 ? -14.939 9.855 12.411 1.00 82.25 85 MET A CA 1
ATOM 645 C C . MET A 1 85 ? -16.338 10.495 12.522 1.00 82.25 85 MET A C 1
ATOM 647 O O . MET A 1 85 ? -16.544 11.638 12.114 1.00 82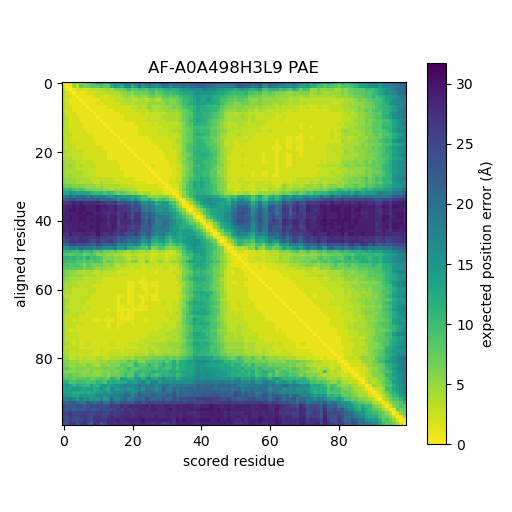.25 85 MET A O 1
ATOM 651 N N . ARG A 1 86 ? -17.290 9.831 13.199 1.00 79.69 86 ARG A N 1
ATOM 652 C CA . ARG A 1 86 ? -18.603 10.426 13.522 1.00 79.69 86 ARG A CA 1
ATOM 653 C C . ARG A 1 86 ? -18.538 11.582 14.525 1.00 79.69 86 ARG A C 1
ATOM 655 O O . ARG A 1 86 ? -19.413 12.447 14.494 1.00 79.69 86 ARG A O 1
ATOM 662 N N . SER A 1 87 ? -17.564 11.615 15.440 1.00 77.44 87 SER A N 1
ATOM 663 C CA . SER A 1 87 ? -17.360 12.802 16.288 1.00 77.44 87 SER A CA 1
ATOM 664 C C . SER A 1 87 ? -16.776 13.978 15.513 1.00 77.44 87 SER A C 1
ATOM 666 O O . SER A 1 87 ? -17.218 15.095 15.750 1.00 77.44 87 SER A O 1
ATOM 668 N N . LEU A 1 88 ? -15.886 13.744 14.541 1.00 75.69 88 LEU A N 1
ATOM 669 C CA . LEU A 1 88 ? -15.383 14.811 13.667 1.00 75.69 88 LEU A CA 1
ATOM 670 C C . LEU A 1 88 ? -16.516 15.469 12.870 1.00 75.69 88 LEU A C 1
ATOM 672 O O . LEU A 1 88 ? -16.617 16.690 12.850 1.00 75.69 88 LEU A O 1
ATOM 676 N N . GLY A 1 89 ? -17.439 14.682 12.306 1.00 70.50 89 GLY A N 1
ATOM 677 C CA . GLY A 1 89 ? -18.615 15.232 11.620 1.00 70.50 89 GLY A CA 1
ATOM 678 C C . GLY A 1 89 ? -19.525 16.082 12.521 1.00 70.50 89 GLY A C 1
ATOM 679 O O . GLY A 1 89 ? -20.165 17.014 12.041 1.00 70.50 89 GLY A O 1
ATOM 680 N N . ARG A 1 90 ? -19.566 15.804 13.833 1.00 63.38 90 ARG A N 1
ATOM 681 C CA . ARG A 1 90 ? -20.263 16.658 14.810 1.00 63.38 90 ARG A CA 1
ATOM 682 C C . ARG A 1 90 ? -19.491 17.941 15.113 1.00 63.38 90 ARG A C 1
ATOM 684 O O . ARG A 1 90 ? -20.126 18.981 15.214 1.00 63.38 90 ARG A O 1
ATOM 691 N N . ILE A 1 91 ? -18.161 17.884 15.198 1.00 66.94 91 ILE A N 1
ATOM 692 C CA . ILE A 1 91 ? -17.306 19.071 15.379 1.00 66.94 91 ILE A CA 1
ATOM 693 C C . ILE A 1 91 ? -17.470 20.031 14.191 1.00 66.94 91 ILE A C 1
ATOM 695 O O . ILE A 1 91 ? -17.750 21.203 14.405 1.00 66.94 91 ILE A O 1
ATOM 699 N N . PHE A 1 92 ? -17.427 19.531 12.952 1.00 61.75 92 PHE A N 1
ATOM 700 C CA . PHE A 1 92 ? -17.649 20.355 11.752 1.00 61.75 92 PHE A CA 1
ATOM 701 C C . PHE A 1 92 ? -19.064 20.949 11.648 1.00 61.75 92 PHE A C 1
ATOM 703 O O . PHE A 1 92 ? -19.256 21.967 10.991 1.00 61.75 92 PHE A O 1
ATOM 710 N N . ARG A 1 93 ? -20.070 20.329 12.278 1.00 62.53 93 ARG A N 1
ATOM 711 C CA . ARG A 1 93 ? -21.443 20.863 12.340 1.00 62.53 93 ARG A CA 1
ATOM 712 C C . ARG A 1 93 ? -21.672 21.824 13.511 1.00 62.53 93 ARG A C 1
ATOM 714 O O . ARG A 1 93 ? -22.642 22.569 13.470 1.00 62.53 93 ARG A O 1
ATOM 721 N N . GLY A 1 94 ? -20.813 21.799 14.531 1.00 57.22 94 GLY A N 1
ATOM 722 C CA . GLY A 1 94 ? -20.910 22.635 15.731 1.00 57.22 94 GLY A CA 1
ATOM 723 C C . GLY A 1 94 ? -20.254 24.013 15.609 1.00 57.22 94 GLY A C 1
ATOM 724 O O . GLY A 1 94 ? -20.422 24.830 16.500 1.00 57.22 94 GLY A O 1
ATOM 725 N N . THR A 1 95 ? -19.540 24.304 14.518 1.00 55.62 95 THR A N 1
ATOM 726 C CA . THR A 1 95 ? -18.940 25.624 14.238 1.00 55.62 95 THR A CA 1
ATOM 727 C C . THR A 1 95 ? -19.854 26.522 13.397 1.00 55.62 95 THR A C 1
ATOM 729 O O . THR A 1 95 ? -19.398 27.189 12.471 1.00 55.62 95 THR A O 1
ATOM 732 N N . ARG A 1 96 ? -21.163 26.522 13.675 1.00 57.19 96 ARG A N 1
ATOM 733 C CA . ARG A 1 96 ? -22.113 27.488 13.102 1.00 57.19 96 ARG A CA 1
ATOM 734 C C . ARG A 1 96 ? -22.997 28.065 14.206 1.00 57.19 96 ARG A C 1
ATOM 736 O O . ARG A 1 96 ? -24.188 27.793 14.240 1.00 57.19 96 ARG A O 1
ATOM 743 N N . THR A 1 97 ? -22.363 28.813 15.098 1.00 58.09 97 THR A N 1
ATOM 744 C CA . THR A 1 97 ? -22.954 29.695 16.116 1.00 58.09 97 THR A CA 1
ATOM 745 C C . THR A 1 97 ? -21.864 30.720 16.459 1.00 58.09 97 THR A C 1
ATOM 747 O O . THR A 1 97 ? -20.748 30.292 16.744 1.00 58.09 97 THR A O 1
ATOM 750 N N . ASP A 1 98 ? -21.982 32.039 16.427 1.00 56.00 98 ASP A N 1
ATOM 751 C CA . ASP A 1 98 ? -23.008 33.004 16.055 1.00 56.00 98 ASP A CA 1
ATOM 752 C C . ASP A 1 98 ? -22.211 34.285 15.726 1.00 56.00 98 ASP A C 1
ATOM 754 O O . ASP A 1 98 ? -21.290 34.637 16.465 1.00 56.00 98 ASP A O 1
ATOM 758 N N . THR A 1 99 ? -22.501 34.960 14.616 1.00 51.00 99 THR A N 1
ATOM 759 C CA . THR A 1 99 ? -22.124 36.373 14.445 1.00 51.00 99 THR A CA 1
ATOM 760 C C . THR A 1 99 ? -23.426 37.152 14.451 1.00 51.00 99 THR A C 1
ATOM 762 O O . THR A 1 99 ? -24.077 37.257 13.409 1.00 51.00 99 THR A O 1
ATOM 765 N N . GLU A 1 100 ? -23.822 37.590 15.643 1.00 53.03 100 GLU A N 1
ATOM 766 C CA . GLU A 1 100 ? -24.706 38.743 15.836 1.00 53.03 100 GLU A CA 1
ATOM 767 C C . GLU A 1 100 ? -23.852 40.004 15.991 1.00 53.03 100 GLU A C 1
ATOM 769 O O . GLU A 1 100 ? -22.778 39.914 16.636 1.00 53.03 100 GLU A O 1
#

Solvent-accessible surface area (backbone atoms only — not comparable to full-atom values): 5828 Å² total; per-residue (Å²): 111,72,67,60,53,51,50,54,49,53,51,51,52,34,52,61,29,42,52,56,18,51,52,30,46,49,40,40,60,74,69,36,40,75,72,71,85,69,104,64,92,79,80,85,61,87,48,57,55,56,58,96,90,39,44,52,65,56,42,50,49,51,20,51,55,29,41,52,54,25,51,53,44,50,54,52,51,50,61,74,42,40,70,60,55,58,51,50,59,49,56,72,65,64,76,78,78,81,90,130

InterPro domains:
  IPR016174 Di-haem cytochrome, transmembrane [SSF81342] (12-97)
  IPR025517 Flavinylation-associated cytochrome domain [PF14358] (9-82)

Secondary structure (DSSP, 8-state):
-HHHHHHHHHHHHHHHHHHHHHHHHHIIIIISPPSSSSS----------EETTEEHHHHHHHHHHHHHHHHHHHHHHHHHTHHHHHHHHHHHHH------

Sequence (100 aa):
MRKAVINAFVDAIALILFIPSLISGVVLYVVLPSGGGGFRGGTSVASADIFLGIARSDWKDLHTYTSLAFAALIIVHLLLHWRYMRSLGRIFRGTRTDTE

Radius of gyration: 20.92 Å; Cα contacts (8 Å, |Δi|>4): 61; chains: 1; bounding box: 42×49×58 Å

Foldseek 3Di:
DVLVVVLVVLVVVLVVLVVLLVVLVCCCVPQQDDPDDDDDDDDDPPGPQDDPNHGNVVSVVSNVVSVVVSVVSVVVSCVSCVVVVVVVVVVVVPPCDDDD

Organism: NCBI:txid1550565

Mean predicted aligned error: 9.83 Å